Protein AF-A0A1I5GR25-F1 (afdb_monomer_lite)

Secondary structure (DSSP, 8-state):
-----------HHHHHHHHHHHH-----HHHHH-SS--TTTTT--HHHHHHHHHHHHHHH---TT----TTS-HHHHHHHHHT--

Structure (mmCIF, N/CA/C/O backbone):
data_AF-A0A1I5GR25-F1
#
_entry.id   AF-A0A1I5GR25-F1
#
loop_
_atom_site.group_PDB
_atom_site.id
_atom_site.type_symbol
_atom_site.label_atom_id
_atom_site.label_alt_id
_atom_site.label_comp_id
_atom_site.label_asym_id
_atom_site.label_entity_id
_atom_site.label_seq_id
_atom_site.pdbx_PDB_ins_code
_atom_site.Cartn_x
_atom_site.Cartn_y
_atom_site.Cartn_z
_ato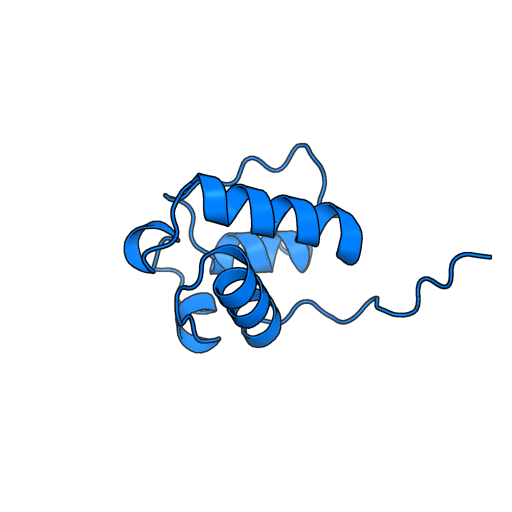m_site.occupancy
_atom_site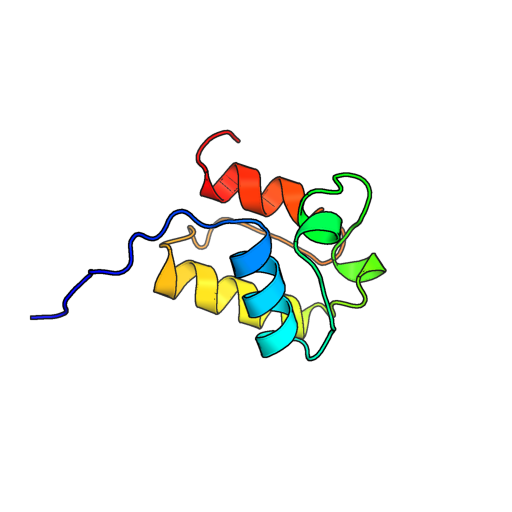.B_iso_or_equiv
_atom_site.auth_seq_id
_atom_site.auth_comp_id
_atom_site.auth_asym_id
_atom_site.auth_atom_id
_atom_site.pdbx_PDB_model_num
ATOM 1 N N . MET A 1 1 ? 13.642 -23.513 -13.847 1.00 38.28 1 MET A N 1
ATOM 2 C CA . MET A 1 1 ? 13.378 -22.356 -14.725 1.00 38.28 1 MET A CA 1
ATOM 3 C C . MET A 1 1 ? 12.210 -21.579 -14.145 1.00 38.28 1 MET A C 1
ATOM 5 O O . MET A 1 1 ? 11.073 -21.980 -14.330 1.00 38.28 1 MET A O 1
ATOM 9 N N . HIS A 1 2 ? 12.510 -20.575 -13.319 1.00 42.31 2 HIS A N 1
ATOM 10 C CA . HIS A 1 2 ? 11.518 -19.681 -12.718 1.00 42.31 2 HIS A CA 1
ATOM 11 C C . HIS A 1 2 ? 11.040 -18.756 -13.843 1.00 42.31 2 HIS A C 1
ATOM 13 O O . HIS A 1 2 ? 11.864 -18.064 -14.431 1.00 42.31 2 HIS A O 1
ATOM 19 N N . THR A 1 3 ? 9.771 -18.830 -14.223 1.00 38.66 3 THR A N 1
ATOM 20 C CA . THR A 1 3 ? 9.145 -17.931 -15.202 1.00 38.66 3 THR A CA 1
ATOM 21 C C . THR A 1 3 ? 8.956 -16.553 -14.565 1.00 38.66 3 THR A C 1
ATOM 23 O O . THR A 1 3 ? 8.212 -16.479 -13.587 1.00 38.66 3 THR A O 1
ATOM 26 N N . PRO A 1 4 ? 9.558 -15.463 -15.068 1.00 47.03 4 PRO A N 1
ATOM 27 C CA . PRO A 1 4 ? 9.202 -14.123 -14.630 1.00 47.03 4 PRO A CA 1
ATOM 28 C C . PRO A 1 4 ? 8.226 -13.522 -15.651 1.00 47.03 4 PRO A C 1
ATOM 30 O O . PRO A 1 4 ? 8.602 -12.663 -16.437 1.00 47.03 4 PRO A O 1
ATOM 33 N N . GLU A 1 5 ? 6.985 -14.014 -15.709 1.00 45.25 5 GLU A N 1
ATOM 34 C CA . GLU A 1 5 ? 5.972 -13.497 -16.654 1.00 45.25 5 GLU A CA 1
ATOM 35 C C . GLU A 1 5 ? 4.953 -12.537 -16.028 1.00 45.25 5 GLU A C 1
ATOM 37 O O . GLU A 1 5 ? 3.898 -12.292 -16.600 1.00 45.25 5 GLU A O 1
ATOM 42 N N . THR A 1 6 ? 5.277 -11.890 -14.910 1.00 48.44 6 THR A N 1
ATOM 43 C CA . THR A 1 6 ? 4.399 -10.838 -14.375 1.00 48.44 6 THR A CA 1
ATOM 44 C C . THR A 1 6 ? 5.157 -9.545 -14.130 1.00 48.44 6 THR A C 1
ATOM 46 O O . THR A 1 6 ? 5.092 -8.971 -13.055 1.00 48.44 6 THR A O 1
ATOM 49 N N . ASN A 1 7 ? 5.833 -9.027 -15.158 1.00 52.47 7 ASN A N 1
ATOM 50 C CA . ASN A 1 7 ? 6.155 -7.598 -15.208 1.00 52.47 7 ASN A CA 1
ATOM 51 C C . ASN A 1 7 ? 4.893 -6.812 -15.616 1.00 52.47 7 ASN A C 1
ATOM 53 O O . ASN A 1 7 ? 4.871 -6.143 -16.654 1.00 52.47 7 ASN A O 1
ATOM 57 N N . LEU A 1 8 ? 3.799 -6.967 -14.859 1.00 56.72 8 LEU A N 1
ATOM 58 C CA . LEU A 1 8 ? 2.631 -6.114 -15.051 1.00 56.72 8 LEU A CA 1
ATOM 59 C C . LEU A 1 8 ? 3.010 -4.696 -14.601 1.00 56.72 8 LEU A C 1
ATOM 61 O O . LEU A 1 8 ? 3.633 -4.551 -13.551 1.00 56.72 8 LEU A O 1
ATOM 65 N N . PRO A 1 9 ? 2.625 -3.648 -15.343 1.00 64.25 9 PRO A N 1
ATOM 66 C CA . PRO A 1 9 ? 2.768 -2.285 -14.857 1.00 64.25 9 PRO A CA 1
ATOM 67 C C . PRO A 1 9 ? 1.955 -2.139 -13.568 1.00 64.25 9 PRO A C 1
ATOM 69 O O . PRO A 1 9 ? 0.746 -2.402 -13.537 1.00 64.25 9 PRO A O 1
ATOM 72 N N . LEU A 1 10 ? 2.633 -1.756 -12.490 1.00 77.94 10 LEU A N 1
ATOM 73 C CA . LEU A 1 10 ? 2.014 -1.584 -11.187 1.00 77.94 10 LEU A CA 1
ATOM 74 C C . LEU A 1 10 ? 1.055 -0.389 -11.266 1.00 77.94 10 LEU A C 1
ATOM 76 O O . LEU A 1 10 ? 1.468 0.759 -11.355 1.00 77.94 10 LEU A O 1
ATOM 80 N N . SER A 1 11 ? -0.244 -0.677 -11.309 1.00 85.81 11 SER A N 1
ATOM 81 C CA . SER A 1 11 ? -1.299 0.338 -11.384 1.00 85.81 11 SER A CA 1
ATOM 82 C C . SER A 1 11 ? -1.883 0.615 -10.002 1.00 85.81 11 SER A C 1
ATOM 84 O O . SER A 1 11 ? -1.828 -0.243 -9.116 1.00 85.81 11 SER A O 1
ATOM 86 N N . SER A 1 12 ? -2.523 1.772 -9.831 1.00 88.94 12 SER A N 1
ATOM 87 C CA . SER A 1 12 ? -3.175 2.166 -8.573 1.00 88.94 12 SER A CA 1
ATOM 88 C C . SER A 1 12 ? -4.161 1.111 -8.052 1.00 88.94 12 SER A C 1
ATOM 90 O O . SER A 1 12 ? -4.171 0.794 -6.867 1.00 88.94 12 SER A O 1
ATOM 92 N N . ILE A 1 13 ? -4.923 0.477 -8.948 1.00 88.81 13 ILE A N 1
ATOM 93 C CA . ILE A 1 13 ? -5.851 -0.625 -8.633 1.00 88.81 13 ILE A CA 1
ATOM 94 C C . ILE A 1 13 ? -5.115 -1.849 -8.065 1.00 88.81 13 ILE A C 1
ATOM 96 O O . ILE A 1 13 ? -5.586 -2.488 -7.119 1.00 88.81 13 ILE A O 1
ATOM 100 N N . THR A 1 14 ? -3.955 -2.182 -8.630 1.00 88.88 14 THR A N 1
ATOM 101 C CA . THR A 1 14 ? -3.141 -3.318 -8.188 1.00 88.88 14 THR A CA 1
ATOM 102 C C . THR A 1 14 ? -2.535 -3.046 -6.818 1.00 88.88 14 THR A C 1
ATOM 104 O O . THR A 1 14 ? -2.603 -3.909 -5.942 1.00 88.88 14 THR A O 1
ATOM 107 N N . LEU A 1 15 ? -2.014 -1.834 -6.602 1.00 89.06 15 LEU A N 1
ATOM 108 C CA . LEU A 1 15 ? -1.494 -1.416 -5.302 1.00 89.06 15 LEU A CA 1
ATOM 109 C C . LEU A 1 15 ? -2.598 -1.413 -4.235 1.00 89.06 15 LEU A C 1
ATOM 111 O O . LEU A 1 15 ? -2.412 -1.989 -3.166 1.00 89.06 15 LEU A O 1
ATOM 115 N N . ALA A 1 16 ? -3.776 -0.868 -4.552 1.00 91.31 16 ALA A N 1
ATOM 116 C CA . ALA A 1 16 ? -4.943 -0.887 -3.670 1.00 91.31 16 ALA A CA 1
ATOM 117 C C . ALA A 1 16 ? -5.346 -2.318 -3.276 1.00 91.31 16 ALA A C 1
ATOM 119 O O . ALA A 1 16 ? -5.596 -2.603 -2.105 1.00 91.31 16 ALA A O 1
ATOM 120 N N . SER A 1 17 ? -5.344 -3.242 -4.242 1.00 90.62 17 SER A N 1
ATOM 121 C CA . SER A 1 17 ? -5.659 -4.655 -4.002 1.00 90.62 17 SER A CA 1
ATOM 122 C C . SER A 1 17 ? -4.616 -5.340 -3.112 1.00 90.62 17 SER A C 1
ATOM 124 O O . SER A 1 17 ? -4.979 -6.130 -2.240 1.00 90.62 17 SER A O 1
ATOM 126 N N . LEU A 1 18 ? -3.327 -5.031 -3.301 1.00 90.12 18 LEU A N 1
ATOM 127 C CA . LEU A 1 18 ? -2.241 -5.536 -2.453 1.00 90.12 18 LEU A CA 1
ATOM 128 C C . LEU A 1 18 ? -2.369 -5.028 -1.020 1.00 90.12 18 LEU A C 1
ATOM 130 O O . LEU A 1 18 ? -2.308 -5.825 -0.085 1.00 90.12 18 LEU A O 1
ATOM 134 N N . ILE A 1 19 ? -2.602 -3.726 -0.854 1.00 90.88 19 ILE A N 1
ATOM 135 C CA . ILE A 1 19 ? -2.832 -3.113 0.454 1.00 90.88 19 ILE A CA 1
ATOM 136 C C . ILE A 1 19 ? -4.016 -3.793 1.125 1.00 90.88 19 ILE A C 1
ATOM 138 O O . ILE A 1 19 ? -3.857 -4.349 2.204 1.00 90.88 19 ILE A O 1
ATOM 142 N N . SER A 1 20 ? -5.159 -3.879 0.449 1.00 91.75 20 SER A N 1
ATOM 143 C CA . SER A 1 20 ? -6.346 -4.510 1.020 1.00 91.75 20 SER A CA 1
ATOM 144 C C . SER A 1 20 ? -6.121 -5.958 1.443 1.00 91.75 20 SER A C 1
ATOM 146 O O . SER A 1 20 ? -6.578 -6.382 2.504 1.00 91.75 20 SER A O 1
ATOM 148 N N . ARG A 1 21 ? -5.339 -6.711 0.670 1.00 89.75 21 ARG A N 1
ATOM 149 C CA . ARG A 1 21 ? -5.010 -8.101 0.985 1.00 89.75 21 ARG A CA 1
ATOM 150 C C . ARG A 1 21 ? -4.034 -8.247 2.156 1.00 89.75 21 ARG A C 1
ATOM 152 O O . ARG A 1 21 ? -4.148 -9.214 2.905 1.00 89.75 21 ARG A O 1
ATOM 159 N N . CYS A 1 22 ? -3.075 -7.336 2.301 1.00 90.31 22 CYS A N 1
ATOM 160 C CA . CYS A 1 22 ? -2.078 -7.376 3.373 1.00 90.31 22 CYS A CA 1
ATOM 161 C C . CYS A 1 22 ? -2.587 -6.782 4.690 1.00 90.31 22 CYS A C 1
ATOM 163 O O . CYS A 1 22 ? -2.221 -7.272 5.755 1.00 90.31 22 CYS A O 1
ATOM 165 N N . THR A 1 23 ? -3.403 -5.732 4.620 1.00 89.56 23 THR A N 1
ATOM 166 C CA . THR A 1 23 ? -3.836 -4.942 5.781 1.00 89.56 23 THR A CA 1
ATOM 167 C C . THR A 1 23 ? -5.278 -5.243 6.192 1.00 89.56 23 THR A C 1
ATOM 169 O O . THR A 1 23 ? -5.661 -4.970 7.324 1.00 89.56 23 THR A O 1
ATOM 172 N N . GLY A 1 24 ? -6.089 -5.807 5.290 1.00 88.44 24 GLY A N 1
ATOM 173 C CA . GLY A 1 24 ? -7.530 -5.992 5.484 1.00 88.44 24 GLY A CA 1
ATOM 174 C C . GLY A 1 24 ? -8.361 -4.724 5.254 1.00 88.44 24 GLY A C 1
ATOM 175 O O . GLY A 1 24 ? -9.582 -4.759 5.400 1.00 88.44 24 GLY A O 1
ATOM 176 N N . VAL A 1 25 ? -7.728 -3.608 4.885 1.00 89.50 25 VAL A N 1
ATOM 177 C CA . VAL A 1 25 ? -8.383 -2.311 4.673 1.00 89.50 25 VAL A CA 1
ATOM 178 C C . VAL A 1 25 ? -8.948 -2.228 3.259 1.00 89.50 25 VAL A C 1
ATOM 180 O O . VAL A 1 25 ? -8.258 -2.516 2.287 1.00 89.50 25 VAL A O 1
ATOM 183 N N . ALA A 1 26 ? -10.197 -1.803 3.098 1.00 87.69 26 ALA A N 1
ATOM 184 C CA . ALA A 1 26 ? -10.768 -1.584 1.771 1.00 87.69 26 ALA A CA 1
ATOM 185 C C . ALA A 1 26 ? -10.234 -0.275 1.162 1.00 87.69 26 ALA A C 1
ATOM 187 O O . ALA A 1 26 ? -10.781 0.793 1.413 1.00 87.69 26 ALA A O 1
ATOM 188 N N . VAL A 1 27 ? -9.172 -0.369 0.361 1.00 88.62 27 VAL A N 1
ATOM 189 C CA . VAL A 1 27 ? -8.587 0.762 -0.376 1.00 88.62 27 VAL A CA 1
ATOM 190 C C . VAL A 1 27 ? -8.980 0.674 -1.850 1.00 88.62 27 VAL A C 1
ATOM 192 O O . VAL A 1 27 ? -9.082 -0.420 -2.409 1.00 88.62 27 VAL A O 1
ATOM 195 N N . THR A 1 28 ? -9.199 1.819 -2.496 1.00 89.44 28 THR A N 1
ATOM 196 C CA . THR A 1 28 ? -9.522 1.903 -3.930 1.00 89.44 28 THR A CA 1
ATOM 197 C C . THR A 1 28 ? -8.402 2.577 -4.718 1.00 89.44 28 THR A C 1
ATOM 199 O O . THR A 1 28 ? -7.598 3.313 -4.157 1.00 89.44 28 THR A O 1
ATOM 202 N N . GLY A 1 29 ? -8.344 2.344 -6.033 1.00 87.19 29 GLY A N 1
ATOM 203 C CA . GLY A 1 29 ? -7.316 2.953 -6.888 1.00 87.19 29 GLY A CA 1
ATOM 204 C C . GLY A 1 29 ? -7.365 4.487 -6.929 1.00 87.19 29 GLY A C 1
ATOM 205 O O . GLY A 1 29 ? -6.329 5.107 -7.117 1.00 87.19 29 GLY A O 1
ATOM 206 N N . ASP A 1 30 ? -8.535 5.091 -6.708 1.00 88.62 30 ASP A N 1
ATOM 207 C CA . ASP A 1 30 ? -8.701 6.549 -6.623 1.00 88.62 30 ASP A CA 1
ATOM 208 C C . ASP A 1 30 ? -7.978 7.123 -5.393 1.00 88.62 30 ASP A C 1
ATOM 210 O O . ASP A 1 30 ? -7.194 8.056 -5.511 1.00 88.62 30 ASP A O 1
ATOM 214 N N . GLN A 1 31 ? -8.115 6.460 -4.240 1.00 89.50 31 GLN A N 1
ATOM 215 C CA . GLN A 1 31 ? -7.396 6.822 -3.013 1.00 89.50 31 GLN A CA 1
ATOM 216 C C . GLN A 1 31 ? -5.879 6.629 -3.105 1.00 89.50 31 GLN A C 1
ATOM 218 O O . GLN A 1 31 ? -5.126 7.286 -2.399 1.00 89.50 31 GLN A O 1
ATOM 223 N N . ILE A 1 32 ? -5.422 5.715 -3.964 1.00 88.56 32 ILE A N 1
ATOM 224 C CA . ILE A 1 32 ? -3.994 5.550 -4.250 1.00 88.56 32 ILE A CA 1
ATOM 225 C C . ILE A 1 32 ? -3.477 6.664 -5.160 1.00 88.56 32 ILE A C 1
ATOM 227 O O . ILE A 1 32 ? -2.320 7.060 -5.033 1.00 88.56 32 ILE A O 1
ATOM 231 N N . ASP A 1 33 ? -4.302 7.146 -6.094 1.00 87.62 33 ASP A N 1
ATOM 232 C CA . ASP A 1 33 ? -3.938 8.284 -6.937 1.00 87.62 33 ASP A CA 1
ATOM 233 C C . ASP A 1 33 ? -3.965 9.589 -6.133 1.00 87.62 33 ASP A C 1
ATOM 235 O O . ASP A 1 33 ? -3.227 10.512 -6.454 1.00 87.62 33 ASP A O 1
ATOM 239 N N . ASP A 1 34 ? -4.733 9.687 -5.051 1.00 86.62 34 ASP A N 1
ATOM 240 C CA . ASP A 1 34 ? -4.726 10.881 -4.213 1.00 86.62 34 ASP A CA 1
ATOM 241 C C . ASP A 1 34 ? -3.359 11.089 -3.523 1.00 86.62 34 ASP A C 1
ATOM 243 O O . ASP A 1 34 ? -2.896 10.284 -2.719 1.00 86.62 34 ASP A O 1
ATOM 247 N N . ALA A 1 35 ? -2.678 12.190 -3.859 1.00 76.69 35 ALA A N 1
ATOM 248 C CA . ALA A 1 35 ? -1.380 12.533 -3.267 1.00 76.69 35 ALA A CA 1
ATOM 249 C C . ALA A 1 35 ? -1.502 13.041 -1.821 1.00 76.69 35 ALA A C 1
ATOM 251 O O . ALA A 1 35 ? -0.501 13.074 -1.103 1.00 76.69 35 ALA A O 1
ATOM 252 N N . GLY A 1 36 ? -2.696 13.500 -1.436 1.00 83.06 36 GLY A N 1
ATOM 253 C CA . GLY A 1 36 ? -2.976 14.083 -0.131 1.00 83.06 36 GLY A CA 1
ATOM 254 C C . GLY A 1 36 ? -3.190 13.040 0.957 1.00 83.06 36 GLY A C 1
AT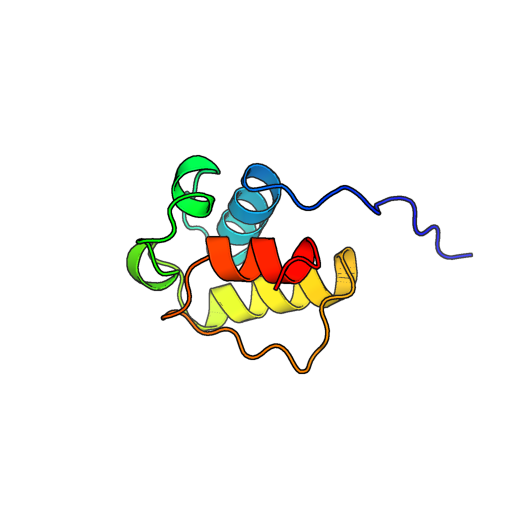OM 255 O O . GLY A 1 36 ? -2.974 13.367 2.118 1.00 83.06 36 GLY A O 1
ATOM 256 N N . GLN A 1 37 ? -3.571 11.814 0.591 1.00 87.75 37 GLN A N 1
ATOM 257 C CA . GLN A 1 37 ? -3.786 10.725 1.538 1.00 87.75 37 GLN A CA 1
ATOM 258 C C . GLN A 1 37 ? -2.500 9.967 1.846 1.00 87.75 37 GLN A C 1
ATOM 260 O O . GLN A 1 37 ? -1.838 9.440 0.953 1.00 87.75 37 GLN A O 1
ATOM 265 N N . SER A 1 38 ? -2.193 9.841 3.134 1.00 91.19 38 SER A N 1
ATOM 266 C CA . SER A 1 38 ? -1.148 8.939 3.627 1.00 91.19 38 SER A CA 1
ATOM 267 C C . SER A 1 38 ? -1.701 7.536 3.891 1.00 91.19 38 SER A C 1
ATOM 269 O O . SER A 1 38 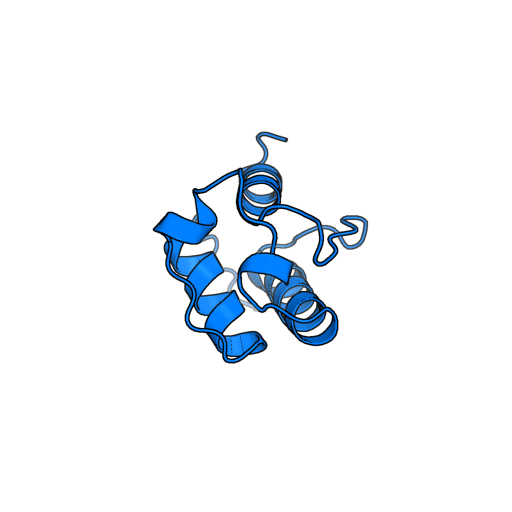? -2.892 7.356 4.152 1.00 91.19 38 SER A O 1
ATOM 271 N N . PHE A 1 39 ? -0.833 6.522 3.920 1.00 91.06 39 PHE A N 1
ATOM 272 C CA . PHE A 1 39 ? -1.221 5.158 4.318 1.00 91.06 39 PHE A CA 1
ATOM 273 C C . PHE A 1 39 ? -1.947 5.123 5.679 1.00 91.06 39 PHE A C 1
ATOM 275 O O . PHE A 1 39 ? -2.954 4.428 5.820 1.00 91.06 39 PHE A O 1
ATOM 282 N N . ALA A 1 40 ? -1.500 5.915 6.656 1.00 90.94 40 ALA A N 1
ATOM 283 C CA . ALA A 1 40 ? -2.145 6.046 7.963 1.00 90.94 40 ALA A CA 1
ATOM 284 C C . ALA A 1 40 ? -3.604 6.522 7.853 1.00 90.94 40 ALA A C 1
ATOM 286 O O . ALA A 1 40 ? -4.477 5.993 8.537 1.00 90.94 40 ALA A O 1
ATOM 287 N N . GLU A 1 41 ? -3.886 7.485 6.970 1.00 91.25 41 GLU A N 1
ATOM 288 C CA . GLU A 1 41 ? -5.237 8.020 6.756 1.00 91.25 41 GLU A CA 1
ATOM 289 C C . GLU A 1 41 ? -6.153 7.026 6.044 1.00 91.25 41 GLU A C 1
ATOM 291 O O . GLU A 1 41 ? -7.360 7.006 6.284 1.00 91.25 41 GLU A O 1
ATOM 296 N N . LEU A 1 42 ? -5.575 6.149 5.221 1.00 88.94 42 LEU A N 1
ATOM 297 C CA . LEU A 1 42 ? -6.291 5.010 4.656 1.00 88.94 42 LEU A CA 1
ATOM 298 C C . LEU A 1 42 ? -6.636 3.956 5.717 1.00 88.94 42 LEU A C 1
ATOM 300 O O . LEU A 1 42 ? -7.460 3.088 5.452 1.00 88.94 42 LEU A O 1
ATOM 304 N N . GLY A 1 43 ? -6.039 4.020 6.911 1.00 90.31 43 GLY A N 1
ATOM 305 C CA . GLY A 1 43 ? -6.175 3.008 7.959 1.00 90.31 43 GLY A CA 1
ATOM 306 C C . GLY A 1 43 ? -5.166 1.868 7.830 1.00 90.31 43 GLY A C 1
ATOM 307 O O . GLY A 1 43 ? -5.369 0.802 8.403 1.00 90.31 43 GLY A O 1
ATOM 308 N N . VAL A 1 44 ? -4.093 2.059 7.057 1.00 91.19 44 VAL A N 1
ATOM 309 C CA . VAL A 1 44 ? -3.005 1.087 6.938 1.00 91.19 44 VAL A CA 1
ATOM 310 C C . VAL A 1 44 ? -2.067 1.215 8.132 1.00 91.19 44 VAL A C 1
ATOM 312 O O . VAL A 1 44 ? -1.405 2.233 8.318 1.00 91.19 44 VAL A O 1
ATOM 315 N N . ASP A 1 45 ? -1.958 0.139 8.904 1.00 90.88 45 ASP A N 1
ATOM 316 C CA . ASP A 1 45 ? -0.975 0.021 9.976 1.00 90.88 45 ASP A CA 1
ATOM 317 C C . ASP A 1 45 ? 0.445 -0.251 9.455 1.00 90.88 45 ASP A C 1
ATOM 319 O O . ASP A 1 45 ? 0.651 -0.850 8.395 1.00 90.88 45 ASP A O 1
ATOM 323 N N . SER A 1 46 ? 1.447 0.085 10.275 1.00 88.31 46 SER A N 1
ATOM 324 C CA . SER A 1 46 ? 2.871 -0.130 9.972 1.00 88.31 46 SER A CA 1
ATOM 325 C C . SER A 1 46 ? 3.206 -1.591 9.633 1.00 88.31 46 SER A C 1
ATOM 327 O O . SER A 1 46 ? 3.923 -1.855 8.670 1.00 88.31 46 SER A O 1
ATOM 329 N N . LEU A 1 47 ? 2.633 -2.563 10.354 1.00 90.56 47 LEU A N 1
ATOM 330 C CA . LEU A 1 47 ? 2.843 -3.990 10.064 1.00 90.56 47 LEU A CA 1
ATOM 331 C C . LEU A 1 47 ? 2.215 -4.414 8.733 1.00 90.56 47 LEU A C 1
ATOM 333 O O . LEU A 1 47 ? 2.789 -5.216 7.995 1.00 90.56 47 LEU A O 1
ATOM 337 N N . GLY A 1 48 ? 1.040 -3.868 8.427 1.00 89.88 48 GLY A N 1
ATOM 338 C CA . GLY A 1 48 ? 0.358 -4.123 7.169 1.00 89.88 48 GLY A CA 1
ATOM 339 C C . GLY A 1 48 ? 1.162 -3.590 5.983 1.00 89.88 48 GLY A C 1
ATOM 340 O O . GLY A 1 48 ? 1.351 -4.301 4.994 1.00 89.88 48 GLY A O 1
ATOM 341 N N . LEU A 1 49 ? 1.715 -2.383 6.124 1.00 90.69 49 LEU A N 1
ATOM 342 C CA . LEU A 1 49 ? 2.588 -1.760 5.132 1.00 90.69 49 LEU A CA 1
ATOM 343 C C . LEU A 1 49 ? 3.859 -2.578 4.869 1.00 90.69 49 LEU A C 1
ATOM 345 O O . LEU A 1 49 ? 4.215 -2.786 3.712 1.00 90.69 49 LEU A O 1
ATOM 349 N N . LEU A 1 50 ? 4.500 -3.122 5.908 1.00 90.88 50 LEU A N 1
ATOM 350 C CA . LEU A 1 50 ? 5.650 -4.022 5.742 1.00 90.88 50 LEU A CA 1
ATOM 351 C C . LEU A 1 50 ? 5.298 -5.264 4.907 1.00 90.88 50 LEU A C 1
ATOM 353 O O . LEU A 1 50 ? 6.098 -5.709 4.082 1.00 90.88 50 LEU A O 1
ATOM 357 N N . GLY A 1 51 ? 4.089 -5.809 5.077 1.00 90.88 51 GLY A N 1
ATOM 358 C CA . GLY A 1 51 ? 3.587 -6.913 4.256 1.00 90.88 51 GLY A CA 1
ATOM 359 C C . GLY A 1 51 ? 3.450 -6.534 2.779 1.00 90.88 51 GLY A C 1
ATOM 360 O O . GLY A 1 51 ? 3.889 -7.292 1.907 1.00 90.88 51 GLY A O 1
ATOM 361 N N . VAL A 1 52 ? 2.903 -5.344 2.509 1.00 90.56 52 VAL A N 1
ATOM 362 C CA . VAL A 1 52 ? 2.793 -4.781 1.153 1.00 90.56 52 VAL A CA 1
ATOM 363 C C . VAL A 1 52 ? 4.180 -4.587 0.545 1.00 90.56 52 VAL A C 1
ATOM 365 O O . VAL A 1 52 ? 4.428 -5.046 -0.568 1.00 90.56 52 VAL A O 1
ATOM 368 N N . MET A 1 53 ? 5.112 -3.990 1.293 1.00 89.62 53 MET A N 1
ATOM 369 C CA . MET A 1 53 ? 6.497 -3.793 0.862 1.00 89.62 53 MET A CA 1
ATOM 370 C C . MET A 1 53 ? 7.188 -5.105 0.523 1.00 89.62 53 MET A C 1
ATOM 372 O O . MET A 1 53 ? 7.784 -5.222 -0.544 1.00 89.62 53 MET A O 1
ATOM 376 N N . ALA A 1 54 ? 7.046 -6.124 1.367 1.00 88.81 54 ALA A N 1
ATOM 377 C CA . ALA A 1 54 ? 7.626 -7.433 1.104 1.00 88.81 54 ALA A CA 1
ATOM 378 C C . ALA A 1 54 ? 7.044 -8.097 -0.157 1.00 88.81 54 ALA A C 1
ATOM 380 O O . ALA A 1 54 ? 7.758 -8.822 -0.849 1.00 88.81 54 ALA A O 1
ATOM 381 N N . GLN A 1 55 ? 5.758 -7.885 -0.472 1.00 88.25 55 GLN A N 1
ATOM 382 C CA . GLN A 1 55 ? 5.198 -8.325 -1.755 1.00 88.25 55 GLN A CA 1
ATOM 383 C C . GLN A 1 55 ? 5.777 -7.526 -2.919 1.00 88.25 55 GLN A C 1
ATOM 385 O O . GLN A 1 55 ? 6.232 -8.125 -3.881 1.00 88.25 55 GLN A O 1
ATOM 390 N N . LEU A 1 56 ? 5.851 -6.201 -2.816 1.00 87.19 56 LEU A N 1
ATOM 391 C CA . LEU A 1 56 ? 6.395 -5.357 -3.880 1.00 87.19 56 LEU A CA 1
ATOM 392 C C . LEU A 1 56 ? 7.868 -5.654 -4.190 1.00 87.19 56 LEU A C 1
ATOM 394 O O . LEU A 1 56 ? 8.250 -5.713 -5.355 1.00 87.19 56 LEU A O 1
ATOM 398 N N . GLN A 1 57 ? 8.677 -5.937 -3.174 1.00 86.38 57 GLN A N 1
ATOM 399 C CA . GLN A 1 57 ? 10.062 -6.384 -3.348 1.00 86.38 57 GLN A CA 1
ATOM 400 C C . GLN A 1 57 ? 10.143 -7.720 -4.103 1.00 86.38 57 GLN A C 1
ATOM 402 O O . GLN A 1 57 ? 10.995 -7.893 -4.970 1.00 86.38 57 GLN A O 1
ATOM 407 N N . ARG A 1 58 ? 9.237 -8.664 -3.813 1.00 84.62 58 ARG A N 1
ATOM 408 C CA . ARG A 1 58 ? 9.220 -9.994 -4.449 1.00 84.62 58 ARG A CA 1
ATOM 409 C C . ARG A 1 58 ? 8.631 -9.991 -5.857 1.00 84.62 58 ARG A C 1
ATOM 411 O O . ARG A 1 58 ? 9.197 -10.618 -6.745 1.00 84.62 58 ARG A O 1
ATOM 418 N N . ASP A 1 59 ? 7.488 -9.340 -6.026 1.00 83.50 59 ASP A N 1
ATOM 419 C CA . ASP A 1 59 ? 6.678 -9.370 -7.244 1.00 83.50 59 ASP A CA 1
ATOM 420 C C . ASP A 1 59 ? 7.151 -8.321 -8.270 1.00 83.50 59 ASP A C 1
ATOM 422 O O . ASP A 1 59 ? 7.068 -8.568 -9.470 1.00 83.50 59 ASP A O 1
ATOM 426 N N . TYR A 1 60 ? 7.684 -7.179 -7.812 1.00 81.56 60 TYR A N 1
ATOM 427 C CA . TYR A 1 60 ? 8.073 -6.042 -8.665 1.00 81.56 60 TYR A CA 1
ATOM 428 C C . TYR A 1 60 ? 9.544 -5.630 -8.532 1.00 81.56 60 TYR A C 1
ATOM 430 O O . TYR A 1 60 ? 9.990 -4.731 -9.238 1.00 81.56 60 TYR A O 1
ATOM 438 N N . GLY A 1 61 ? 10.318 -6.270 -7.650 1.00 80.31 61 GLY A N 1
ATOM 439 C CA . GLY A 1 61 ? 11.740 -5.963 -7.486 1.00 80.31 61 GLY A CA 1
ATOM 440 C C . GLY A 1 61 ? 12.016 -4.604 -6.839 1.00 80.31 61 GLY A C 1
ATOM 441 O O . GLY A 1 61 ? 13.071 -4.025 -7.095 1.00 80.31 61 GLY A O 1
ATOM 442 N N . LEU A 1 62 ? 11.085 -4.084 -6.024 1.00 83.06 62 LEU A N 1
ATOM 443 C CA . LEU A 1 62 ? 11.306 -2.854 -5.254 1.00 83.06 62 LEU A CA 1
ATOM 444 C C . LEU A 1 62 ? 12.614 -2.977 -4.439 1.00 83.06 62 LEU A C 1
ATOM 446 O O . LEU A 1 62 ? 12.810 -4.001 -3.781 1.00 83.06 62 LEU A O 1
ATOM 450 N N . PRO A 1 63 ? 13.510 -1.975 -4.462 1.00 80.44 63 PRO A N 1
ATOM 451 C CA . PRO A 1 63 ? 14.759 -2.058 -3.721 1.00 80.44 63 PRO A CA 1
ATOM 452 C C . PRO A 1 63 ? 14.526 -2.016 -2.205 1.00 80.44 63 PRO A C 1
ATOM 454 O O . PRO A 1 63 ? 13.739 -1.213 -1.712 1.00 80.44 63 PRO A O 1
ATOM 457 N N . GLU A 1 64 ? 15.280 -2.824 -1.452 1.00 77.06 64 GLU A N 1
ATOM 458 C CA . GLU A 1 64 ? 15.224 -2.878 0.025 1.00 77.06 64 GLU A CA 1
ATOM 459 C C . GLU A 1 64 ? 15.636 -1.560 0.702 1.00 77.06 64 GLU A C 1
ATOM 461 O O . GLU A 1 64 ? 15.394 -1.361 1.886 1.00 77.06 64 GLU A O 1
ATOM 466 N N . THR A 1 65 ? 16.262 -0.644 -0.042 1.00 80.19 65 THR A N 1
ATOM 467 C CA . THR A 1 65 ? 16.633 0.694 0.439 1.00 80.19 65 THR A CA 1
ATOM 468 C C . THR A 1 65 ? 15.454 1.663 0.498 1.00 80.19 65 THR A C 1
ATOM 470 O O . THR A 1 65 ? 15.622 2.780 0.982 1.00 80.19 65 THR A O 1
ATOM 473 N N . VAL A 1 66 ? 14.294 1.288 -0.050 1.00 81.75 66 VAL A N 1
ATOM 474 C CA . VAL A 1 66 ? 13.081 2.108 -0.011 1.00 81.75 66 VAL A CA 1
ATOM 475 C C . VAL A 1 66 ? 12.474 2.008 1.384 1.00 81.75 66 VAL A C 1
ATOM 477 O O . VAL A 1 66 ? 11.861 1.003 1.738 1.00 81.75 66 VAL A O 1
ATOM 480 N N . ASP A 1 67 ? 12.661 3.065 2.170 1.00 82.12 67 ASP A N 1
ATOM 481 C CA . ASP A 1 67 ? 12.036 3.222 3.480 1.00 82.12 67 ASP A CA 1
ATOM 482 C C . ASP A 1 67 ? 10.696 3.944 3.299 1.00 82.12 67 ASP A C 1
ATOM 484 O O . ASP A 1 67 ? 10.641 5.138 2.999 1.00 82.12 67 ASP A O 1
ATOM 488 N N . VAL A 1 68 ? 9.604 3.187 3.390 1.00 85.38 68 VAL A N 1
ATOM 489 C CA . VAL A 1 68 ? 8.238 3.705 3.271 1.00 85.38 68 VAL A CA 1
ATOM 490 C C . VAL A 1 68 ? 7.501 3.392 4.557 1.00 85.38 68 VAL A C 1
ATOM 492 O O . VAL A 1 68 ? 7.416 2.240 4.988 1.00 85.38 68 VAL A O 1
ATOM 495 N N . ASN A 1 69 ? 6.967 4.440 5.171 1.00 89.38 69 ASN A N 1
ATOM 496 C CA . ASN A 1 69 ? 6.218 4.375 6.413 1.00 89.38 69 ASN A CA 1
ATOM 497 C C . ASN A 1 69 ? 4.750 4.764 6.184 1.00 89.38 69 ASN A C 1
ATOM 499 O O . ASN A 1 69 ? 4.324 5.075 5.071 1.00 89.38 69 ASN A O 1
ATOM 503 N N . THR A 1 70 ? 3.957 4.730 7.252 1.00 89.06 70 THR A N 1
ATOM 504 C CA . THR A 1 70 ? 2.529 5.046 7.176 1.00 89.06 70 THR A CA 1
ATOM 505 C C . THR A 1 70 ? 2.245 6.524 6.893 1.00 89.06 70 THR A C 1
ATOM 507 O O . THR A 1 70 ? 1.137 6.856 6.485 1.00 89.06 70 THR A O 1
ATOM 510 N N . ASP A 1 71 ? 3.219 7.410 7.095 1.00 89.50 71 ASP A N 1
ATOM 511 C CA .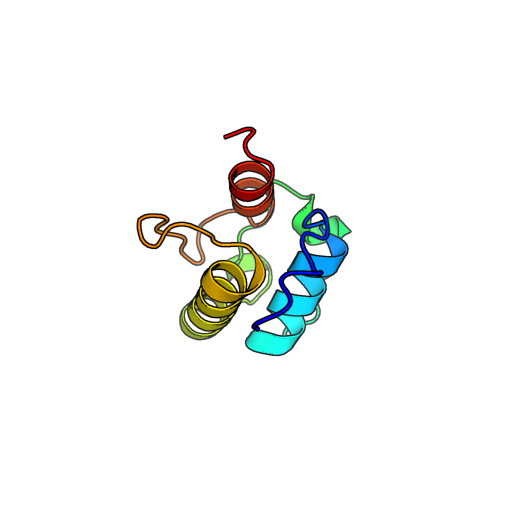 ASP A 1 71 ? 3.101 8.845 6.816 1.00 89.50 71 ASP A CA 1
ATOM 512 C C . ASP A 1 71 ? 3.262 9.170 5.323 1.00 89.5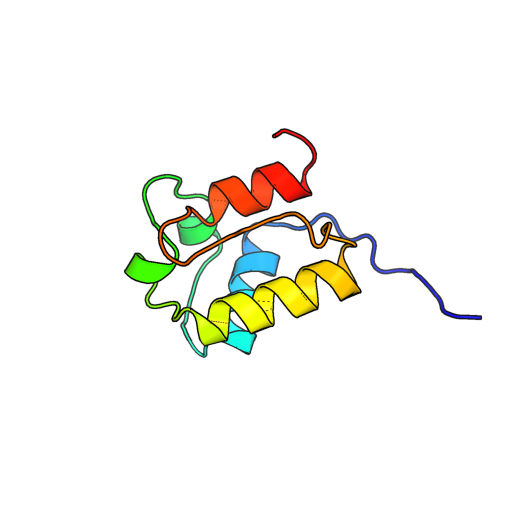0 71 ASP A C 1
ATOM 514 O O . ASP A 1 71 ? 2.812 10.221 4.868 1.00 89.50 71 ASP A O 1
ATOM 518 N N . HIS A 1 72 ? 3.864 8.270 4.542 1.00 89.38 72 HIS A N 1
ATOM 519 C CA . HIS A 1 72 ? 4.025 8.454 3.103 1.00 89.38 72 HIS A CA 1
ATOM 520 C C . HIS A 1 72 ? 2.707 8.292 2.339 1.00 89.38 72 HIS A C 1
ATOM 522 O O . HIS A 1 72 ? 1.796 7.562 2.746 1.00 89.38 72 HIS A O 1
ATOM 528 N N . SER A 1 73 ? 2.636 8.958 1.186 1.00 89.69 73 SER A N 1
ATOM 529 C CA . SER A 1 73 ? 1.503 8.851 0.274 1.00 89.69 73 SER A CA 1
ATOM 530 C C . SER A 1 73 ? 1.640 7.605 -0.613 1.00 89.69 73 SER A C 1
ATOM 532 O O . SER A 1 73 ? 2.711 7.370 -1.182 1.00 89.69 73 SER A O 1
ATOM 534 N N . PRO A 1 74 ? 0.567 6.824 -0.831 1.00 89.00 74 PRO A N 1
ATOM 535 C CA . PRO A 1 74 ? 0.590 5.683 -1.743 1.00 89.00 74 PRO A CA 1
ATOM 536 C C . PRO A 1 74 ? 0.936 6.081 -3.179 1.00 89.00 74 PRO A C 1
ATOM 538 O O . PRO A 1 74 ? 1.559 5.301 -3.902 1.00 89.00 74 PRO A O 1
ATOM 541 N N . ARG A 1 75 ? 0.564 7.304 -3.579 1.00 88.56 75 ARG A N 1
ATOM 542 C CA . ARG A 1 75 ? 0.923 7.877 -4.877 1.00 88.56 75 ARG A CA 1
ATOM 543 C C . ARG A 1 75 ? 2.439 7.976 -5.054 1.00 88.56 75 ARG A C 1
ATOM 545 O O . ARG A 1 75 ? 2.939 7.640 -6.120 1.00 88.56 75 ARG A O 1
ATOM 552 N N . ASP A 1 76 ? 3.168 8.397 -4.020 1.00 87.94 76 ASP A N 1
ATOM 553 C CA . ASP A 1 76 ? 4.633 8.524 -4.054 1.00 87.94 76 ASP A CA 1
ATOM 554 C C . ASP A 1 76 ? 5.298 7.162 -4.290 1.00 87.94 76 ASP A C 1
ATOM 556 O O . ASP A 1 76 ? 6.119 7.001 -5.193 1.00 87.94 76 ASP A O 1
ATOM 560 N N . LEU A 1 77 ? 4.819 6.138 -3.577 1.00 86.31 77 LEU A N 1
ATOM 561 C CA . LEU A 1 77 ? 5.254 4.760 -3.778 1.00 86.31 77 LEU A CA 1
ATOM 562 C C . LEU A 1 77 ? 4.993 4.268 -5.215 1.00 86.31 77 LEU A C 1
ATOM 564 O O . LEU A 1 77 ? 5.828 3.572 -5.796 1.00 86.31 77 LEU A O 1
ATOM 568 N N . LEU A 1 78 ? 3.845 4.627 -5.798 1.00 86.12 78 LEU A N 1
ATOM 569 C CA . LEU A 1 78 ? 3.523 4.298 -7.188 1.00 86.12 78 LEU A CA 1
ATOM 570 C C . LEU A 1 78 ? 4.493 4.982 -8.168 1.00 86.12 78 LEU A C 1
ATOM 572 O O . LEU A 1 78 ? 4.957 4.335 -9.103 1.00 86.12 78 LEU A O 1
ATOM 576 N N . LEU A 1 79 ? 4.833 6.259 -7.949 1.00 84.25 79 LEU A N 1
ATOM 577 C CA . LEU A 1 79 ? 5.809 6.987 -8.774 1.00 84.25 79 LEU A CA 1
ATOM 578 C C . LEU A 1 79 ? 7.220 6.389 -8.676 1.00 84.25 79 LEU A C 1
ATOM 580 O O . LEU A 1 79 ? 7.903 6.274 -9.697 1.00 84.25 79 LEU A O 1
ATOM 584 N N . LEU A 1 80 ? 7.631 5.984 -7.470 1.00 82.06 80 LEU A N 1
ATOM 585 C CA . LEU A 1 80 ? 8.882 5.262 -7.220 1.00 82.06 80 LEU A CA 1
ATOM 586 C C . LEU A 1 80 ? 8.961 3.976 -8.048 1.00 82.06 80 LEU A C 1
ATOM 588 O O . LEU A 1 80 ? 9.986 3.697 -8.669 1.00 82.06 80 LEU A O 1
ATOM 592 N N . LEU A 1 81 ? 7.867 3.217 -8.095 1.00 78.69 81 LEU A N 1
ATOM 593 C CA . LEU A 1 81 ? 7.772 1.964 -8.846 1.00 78.69 81 LEU A CA 1
ATOM 594 C C . LEU A 1 81 ? 7.647 2.165 -10.361 1.00 78.69 81 LEU A C 1
ATOM 596 O O . LEU A 1 81 ? 8.153 1.343 -11.121 1.00 78.69 81 LEU A O 1
ATOM 600 N N . ASP A 1 82 ? 7.021 3.256 -10.808 1.00 78.25 82 ASP A N 1
ATOM 601 C CA . ASP A 1 82 ? 6.980 3.642 -12.228 1.00 78.25 82 ASP A CA 1
ATOM 602 C C . ASP A 1 82 ? 8.354 4.129 -12.737 1.00 78.25 82 ASP A C 1
ATOM 604 O O . ASP A 1 82 ? 8.563 4.265 -13.942 1.00 78.25 82 ASP A O 1
ATOM 608 N N . GLY A 1 83 ? 9.315 4.377 -11.837 1.00 66.62 83 GLY A N 1
ATOM 609 C CA . GLY A 1 83 ? 10.639 4.898 -12.182 1.00 66.62 83 GLY A CA 1
ATOM 610 C C . GLY A 1 83 ? 10.626 6.384 -12.555 1.00 66.62 83 GLY A C 1
ATOM 611 O O . GLY A 1 83 ? 11.510 6.839 -13.282 1.00 66.62 83 GLY A O 1
ATOM 612 N N . ARG A 1 84 ? 9.619 7.137 -12.088 1.00 52.66 84 ARG A N 1
ATOM 613 C CA . ARG A 1 84 ? 9.492 8.595 -12.286 1.00 52.66 84 ARG A CA 1
ATOM 614 C C . ARG A 1 84 ? 9.795 9.425 -11.033 1.00 52.66 84 ARG A C 1
ATOM 616 O O . ARG A 1 84 ? 9.498 10.619 -11.037 1.00 52.66 84 ARG A O 1
ATOM 623 N N . ALA A 1 85 ? 10.338 8.803 -9.988 1.00 48.47 85 ALA A N 1
ATOM 624 C CA . ALA A 1 85 ? 10.790 9.477 -8.769 1.00 48.47 85 ALA A CA 1
ATOM 625 C C . ALA A 1 85 ? 12.174 10.121 -8.934 1.00 48.47 85 ALA A C 1
ATOM 627 O O . ALA A 1 85 ? 13.032 9.521 -9.623 1.00 48.47 85 ALA A O 1
#

pLDDT: mean 82.0, std 13.82, range [38.28, 91.75]

Sequence (85 aa):
MHTPETNLPLSSITLASLISRCTGVAVTGDQIDDAGQSFAELGVDSLGLLGVMAQLQRDYGLPETVDVNTDHSPRDLLLLLDGRA

Organism: NCBI:txid455193

Foldseek 3Di:
DDDLPPPDLCALQNLQVLLCVQQVQNGHSVQLLDQPDFQVNSVRAFRSVVSSVVCCCVNQVQDPPDDHGRRGRSNVVSCVSVVND

Radius of gyration: 12.17 Å; chains: 1; bounding box: 27×36×27 Å

InterPro domains:
  IPR009081 Phosphopantetheine binding ACP domain [PF00550] (15-66)
  IPR036736 ACP-like superfamily [G3DSA:1.10.1200.10] (10-84)
  IPR036736 ACP-like superfamily [SSF47336] (19-79)